Protein AF-A0A7L4K124-F1 (afdb_monomer)

Sequence (163 aa):
LVLKKVKHRLVENMSSGTADALGLSRAILCNDGLVKRLEELERTAELYKGLTEHTKSLLRAFFELSQTHRAFGDVFSVIGVREPQPAASEAFVKFADAHRNIEKFGIHLLKTIKPMLTDLNTYLNKAIPDTRLTIKKYLDVKFEYLSYCLKVKEMDDEEYSCI

InterPro domains:
  IPR010504 Arfaptin homology (AH) domain [PF06456] (2-162)
  IPR010504 Arfaptin homology (AH) domain [PS50870] (29-163)
  IPR010504 Arfaptin homology (AH) domain [SM01015] (2-163)
  IPR027267 AH/BAR domain superfamily [G3DSA:1.20.1270.60] (30-162)
  IPR027267 AH/BAR domain superfamily [SSF103657] (27-158)
  IPR030798 Arfaptin family [PTHR12141] (4-158)

Foldseek 3Di:
DVVVVVVVVVVVPDDLVVCVVVVHLCNVLVPDPVVVVLVVVVVVLVVLVVVLVVVVVVLVVLLVVLVVLQVLLVVLQVCLVVPPDPVSSVVSNVSSVVSPVSSVVSVVVSVVCVVVSVVSCCCSVPVSVVSVVVVVVVSVVVSVVSVVVVVVVVVVVVVVVVD

Solvent-accessible surface area (backbone atoms only — not comparable to full-atom values): 8648 Å² total; per-residue (Å²): 112,69,67,61,55,52,53,50,57,57,63,69,75,53,54,60,72,59,30,52,77,66,72,40,79,60,36,68,59,78,69,33,67,66,56,56,51,48,54,54,50,52,56,51,45,54,54,52,50,52,49,50,54,52,50,54,53,48,52,51,54,47,48,56,50,21,54,50,28,36,52,48,13,55,51,27,41,57,49,20,76,68,41,85,52,65,74,57,16,54,50,25,41,54,50,11,51,52,24,40,48,51,21,52,52,38,56,48,52,52,65,63,49,51,57,57,53,51,53,51,48,43,42,61,73,44,52,49,56,50,51,52,52,52,52,50,53,50,52,55,51,50,50,54,53,51,51,53,55,50,53,53,50,53,52,54,55,53,54,64,73,75,109

Mean predicted aligned error: 9.67 Å

Organism: NCBI:txid1961834

Structure (mmCIF, N/CA/C/O backbone):
data_AF-A0A7L4K124-F1
#
_entry.id   AF-A0A7L4K124-F1
#
loop_
_atom_site.group_PDB
_atom_site.id
_atom_site.type_symbol
_atom_site.label_atom_id
_atom_site.label_alt_id
_atom_site.label_comp_id
_atom_site.label_asym_id
_atom_site.label_entity_id
_atom_site.label_seq_id
_atom_site.pdbx_PDB_ins_code
_atom_site.Cartn_x
_atom_site.Cartn_y
_atom_site.Cartn_z
_atom_site.occupancy
_atom_site.B_iso_or_equiv
_atom_site.auth_seq_id
_atom_site.auth_comp_id
_atom_site.auth_asym_id
_atom_site.auth_atom_id
_atom_site.pdbx_PDB_model_num
ATOM 1 N N . LEU A 1 1 ? 11.250 -14.580 -40.736 1.00 52.44 1 LEU A N 1
ATOM 2 C CA . LEU A 1 1 ? 10.570 -13.991 -39.547 1.00 52.44 1 LEU A CA 1
ATOM 3 C C . LEU A 1 1 ? 10.682 -14.857 -38.284 1.00 52.44 1 LEU A C 1
ATOM 5 O O . LEU A 1 1 ? 11.102 -14.338 -37.257 1.00 52.44 1 LEU A O 1
ATOM 9 N N . VAL A 1 2 ? 10.372 -16.159 -38.339 1.00 49.12 2 VAL A N 1
ATOM 10 C CA . VAL A 1 2 ? 10.435 -17.073 -37.172 1.00 49.12 2 VAL A CA 1
ATOM 11 C C . VAL A 1 2 ? 11.849 -17.192 -36.582 1.00 49.12 2 VAL A C 1
ATOM 13 O O . VAL A 1 2 ? 12.024 -17.003 -35.383 1.00 49.12 2 VAL A O 1
ATOM 16 N N . LEU A 1 3 ? 12.871 -17.373 -37.425 1.00 48.19 3 LEU A N 1
ATOM 17 C CA . LEU A 1 3 ? 14.284 -17.417 -37.010 1.00 48.19 3 LEU A CA 1
ATOM 18 C C . LEU A 1 3 ? 14.746 -16.136 -36.295 1.00 48.19 3 LEU A C 1
ATOM 20 O O . LEU A 1 3 ? 15.483 -16.205 -35.317 1.00 48.19 3 LEU A O 1
ATOM 24 N N . LYS A 1 4 ? 14.244 -14.968 -36.720 1.00 51.97 4 LYS A N 1
ATOM 25 C CA . LYS A 1 4 ? 14.558 -13.672 -36.096 1.00 51.97 4 LYS A CA 1
ATOM 26 C C . LYS A 1 4 ? 13.982 -13.590 -34.673 1.00 51.97 4 LYS A C 1
ATOM 28 O O . LYS A 1 4 ? 14.671 -13.139 -33.767 1.00 51.97 4 LYS A O 1
ATOM 33 N N . LYS A 1 5 ? 12.766 -14.114 -34.453 1.00 53.84 5 LYS A N 1
ATOM 34 C CA . LYS A 1 5 ? 12.133 -14.222 -33.121 1.00 53.84 5 LYS A CA 1
ATOM 35 C C . LYS A 1 5 ? 12.809 -15.258 -32.214 1.00 53.84 5 LYS A C 1
ATOM 37 O O . LYS A 1 5 ? 12.885 -15.055 -31.007 1.00 53.84 5 LYS A O 1
ATOM 42 N N . VAL A 1 6 ? 13.287 -16.369 -32.776 1.00 57.03 6 VAL A N 1
ATOM 43 C CA . VAL A 1 6 ? 14.020 -17.406 -32.026 1.00 57.03 6 VAL A CA 1
ATOM 44 C C . VAL A 1 6 ? 15.389 -16.889 -31.587 1.00 57.03 6 VAL A C 1
ATOM 46 O O . VAL A 1 6 ? 15.716 -16.992 -30.408 1.00 57.03 6 VAL A O 1
ATOM 49 N N . LYS A 1 7 ? 16.128 -16.233 -32.493 1.00 57.25 7 LYS A N 1
ATOM 50 C CA . LYS A 1 7 ? 17.370 -15.523 -32.163 1.00 57.25 7 LYS A CA 1
ATOM 51 C C . LYS A 1 7 ? 17.136 -14.485 -31.061 1.00 57.25 7 LYS A C 1
ATOM 53 O O . LYS A 1 7 ? 17.894 -14.453 -30.104 1.00 57.25 7 LYS A O 1
ATOM 58 N N . HIS A 1 8 ? 16.071 -13.684 -31.155 1.00 53.00 8 HIS A N 1
ATOM 59 C CA . HIS A 1 8 ? 15.756 -12.669 -30.144 1.00 53.00 8 HIS A CA 1
ATOM 60 C C . HIS A 1 8 ? 15.599 -13.266 -28.738 1.00 53.00 8 HIS A C 1
ATOM 62 O O . HIS A 1 8 ? 16.251 -12.804 -27.809 1.00 53.00 8 HIS A O 1
ATOM 68 N N . ARG A 1 9 ? 14.814 -14.344 -28.599 1.00 55.88 9 ARG A N 1
ATOM 69 C CA . ARG A 1 9 ? 14.585 -15.027 -27.310 1.00 55.88 9 ARG A CA 1
ATOM 70 C C . ARG A 1 9 ? 15.832 -15.690 -26.725 1.00 55.88 9 ARG A C 1
ATOM 72 O O . ARG A 1 9 ? 15.992 -15.718 -25.514 1.00 55.88 9 ARG A O 1
ATOM 79 N N . LEU A 1 10 ? 16.717 -16.226 -27.565 1.00 54.19 10 LEU A N 1
ATOM 80 C CA . LEU A 1 10 ? 17.968 -16.835 -27.097 1.00 54.19 10 LEU A CA 1
ATOM 81 C C . LEU A 1 10 ? 18.942 -15.793 -26.542 1.00 54.19 10 LEU A C 1
ATOM 83 O O . LEU A 1 10 ? 19.586 -16.038 -25.528 1.00 54.19 10 LEU A O 1
ATOM 87 N N . VAL A 1 11 ? 19.014 -14.618 -27.171 1.00 55.69 11 VAL A N 1
ATOM 88 C CA . VAL A 1 11 ? 19.865 -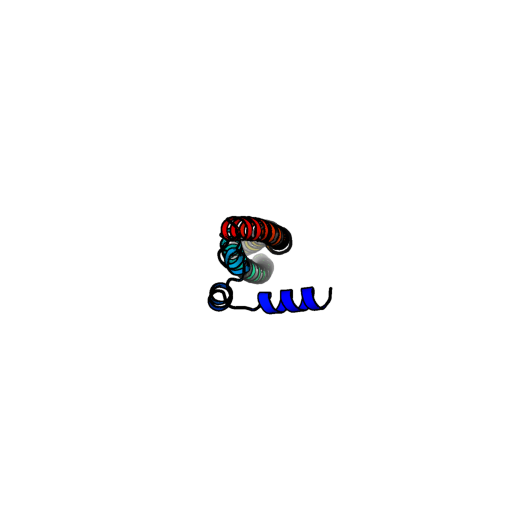13.521 -26.688 1.00 55.69 11 VAL A CA 1
ATOM 89 C C . VAL A 1 11 ? 19.224 -12.801 -25.486 1.00 55.69 11 VAL A C 1
ATOM 91 O O . VAL A 1 11 ? 19.931 -12.158 -24.718 1.00 55.69 11 VAL A O 1
ATOM 94 N N . GLU A 1 12 ? 17.909 -12.946 -25.257 1.00 54.22 12 GLU A N 1
ATOM 95 C CA . GLU A 1 12 ? 17.230 -12.447 -24.044 1.00 54.22 12 GLU A CA 1
ATOM 96 C C . GLU A 1 12 ? 17.705 -13.089 -22.746 1.00 54.22 12 GLU A C 1
ATOM 98 O O . GLU A 1 12 ? 17.756 -12.403 -21.729 1.00 54.22 12 GLU A O 1
ATOM 103 N N . ASN A 1 13 ? 18.115 -14.353 -22.801 1.00 54.84 13 ASN A N 1
ATOM 104 C CA . ASN A 1 13 ? 18.498 -15.126 -21.621 1.00 54.84 13 ASN A CA 1
ATOM 105 C C . ASN A 1 13 ? 20.023 -15.282 -21.469 1.00 54.84 13 ASN A C 1
ATOM 107 O O . ASN A 1 13 ? 20.480 -16.073 -20.645 1.00 54.84 13 ASN A O 1
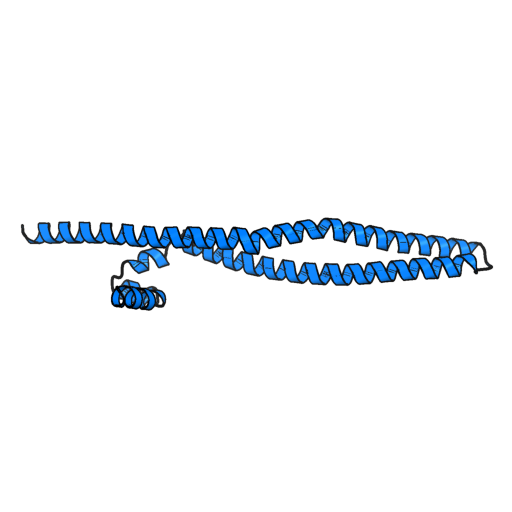ATOM 111 N N . MET A 1 14 ? 20.821 -14.585 -22.284 1.00 60.47 14 MET A N 1
ATOM 112 C CA . MET A 1 14 ? 22.280 -14.723 -22.302 1.00 60.47 14 MET A CA 1
ATOM 113 C C . MET A 1 14 ? 22.929 -13.823 -21.243 1.00 60.47 14 MET A C 1
ATOM 115 O 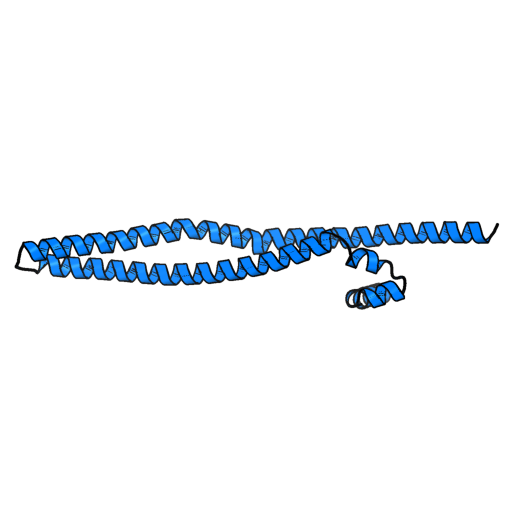O . MET A 1 14 ? 22.564 -12.655 -21.109 1.00 60.47 14 MET A O 1
ATOM 119 N N . SER A 1 15 ? 23.897 -14.357 -20.491 1.00 54.44 15 SER A N 1
ATOM 120 C CA . SER A 1 15 ? 24.638 -13.580 -19.493 1.00 54.44 15 SER A CA 1
ATOM 121 C C . SER A 1 15 ? 25.492 -12.499 -20.167 1.00 54.44 15 SER A C 1
ATOM 123 O O . SER A 1 15 ? 25.976 -12.680 -21.288 1.00 54.44 15 SER A O 1
ATOM 125 N N . SER A 1 16 ? 25.695 -11.371 -19.479 1.00 55.47 16 SER A N 1
ATOM 126 C CA . SER A 1 16 ? 26.466 -10.229 -19.994 1.00 55.47 16 SER A CA 1
ATOM 127 C C . SER A 1 16 ? 27.870 -10.631 -20.455 1.00 55.47 16 SER A C 1
ATOM 129 O O . SER A 1 16 ? 28.278 -10.251 -21.547 1.00 55.47 16 SER A O 1
ATOM 131 N N . GLY A 1 17 ? 28.558 -11.486 -19.691 1.00 52.22 17 GLY A N 1
ATOM 132 C CA . GLY A 1 17 ? 29.895 -11.976 -20.039 1.00 52.22 17 GLY A CA 1
ATOM 133 C C . GLY A 1 17 ? 29.938 -12.837 -21.308 1.00 52.22 17 GLY A C 1
ATOM 134 O O . GLY A 1 17 ? 30.905 -12.770 -22.060 1.00 52.22 17 GLY A O 1
ATOM 135 N N . THR A 1 18 ? 28.887 -13.613 -21.595 1.00 56.94 18 THR A N 1
ATOM 136 C CA . THR A 1 18 ? 28.799 -14.392 -22.843 1.00 56.94 18 THR A CA 1
ATOM 137 C C . THR A 1 18 ? 28.415 -13.509 -24.033 1.00 56.94 18 THR A C 1
ATOM 139 O O . THR A 1 18 ? 28.906 -13.733 -25.136 1.00 56.94 18 THR A O 1
ATOM 142 N N . ALA A 1 19 ? 27.586 -12.482 -23.828 1.00 59.19 19 ALA A N 1
ATOM 143 C CA . ALA A 1 19 ? 27.236 -11.523 -24.877 1.00 59.19 19 ALA A CA 1
ATOM 144 C C . ALA A 1 19 ? 28.430 -10.641 -25.291 1.00 59.19 19 ALA A C 1
ATOM 146 O O . ALA A 1 19 ? 28.608 -10.401 -26.486 1.00 59.19 19 ALA A O 1
ATOM 147 N N . ASP A 1 20 ? 29.265 -10.231 -24.330 1.00 52.53 20 ASP A N 1
ATOM 148 C CA . ASP A 1 20 ? 30.521 -9.506 -24.573 1.00 52.53 20 ASP A CA 1
ATOM 149 C C . ASP A 1 20 ? 31.551 -10.375 -25.310 1.00 52.53 20 ASP A C 1
ATOM 151 O O . ASP A 1 20 ? 32.124 -9.940 -26.307 1.00 52.53 20 ASP A O 1
ATOM 155 N N . ALA A 1 21 ? 31.739 -11.632 -24.888 1.00 53.31 21 ALA A N 1
ATOM 156 C CA . ALA A 1 21 ? 32.670 -12.561 -25.538 1.00 53.31 21 ALA A CA 1
ATOM 157 C C . ALA A 1 21 ? 32.291 -12.889 -26.996 1.00 53.31 21 ALA A C 1
ATOM 159 O O . ALA A 1 21 ? 33.151 -13.254 -27.794 1.00 53.31 21 ALA A O 1
ATOM 160 N N . LEU A 1 22 ? 31.008 -12.757 -27.346 1.00 57.00 22 LEU A N 1
ATOM 161 C CA . LEU A 1 22 ? 30.483 -12.991 -28.693 1.00 57.00 22 LEU A CA 1
ATOM 162 C C . LEU A 1 22 ? 30.339 -11.704 -29.525 1.00 57.00 22 LEU A C 1
ATOM 164 O O . LEU A 1 22 ? 29.792 -11.762 -30.626 1.00 57.00 22 LEU A O 1
ATOM 168 N N . GLY A 1 23 ? 30.784 -10.548 -29.013 1.00 53.84 23 GLY A N 1
ATOM 169 C CA . GLY A 1 23 ? 30.691 -9.264 -29.719 1.00 53.84 23 GLY A CA 1
ATOM 170 C C . GLY A 1 23 ? 29.251 -8.837 -30.023 1.00 53.84 23 GLY A C 1
ATOM 171 O O . GLY A 1 23 ? 28.999 -8.099 -30.975 1.00 53.84 23 GLY A O 1
ATOM 172 N N . LEU A 1 24 ? 28.274 -9.327 -29.254 1.00 58.44 24 LEU A N 1
ATOM 173 C CA . LEU A 1 24 ? 26.869 -9.044 -29.508 1.00 58.44 24 LEU A CA 1
ATOM 174 C C . LEU A 1 24 ? 26.534 -7.642 -28.991 1.00 58.44 24 LEU A C 1
ATOM 176 O O . LEU A 1 24 ? 26.625 -7.371 -27.795 1.00 58.44 24 LEU A O 1
ATOM 180 N N . SER A 1 25 ? 26.009 -6.783 -29.871 1.00 54.12 25 SER A N 1
ATOM 181 C CA . SER A 1 25 ? 25.572 -5.397 -29.592 1.00 54.12 25 SER A CA 1
ATOM 182 C C . SER A 1 25 ? 24.607 -5.261 -28.404 1.00 54.12 25 SER A C 1
ATOM 184 O O . SER A 1 25 ? 24.344 -4.160 -27.926 1.00 54.12 25 SER A O 1
ATOM 186 N N . ARG A 1 26 ? 24.053 -6.378 -27.917 1.00 54.50 26 ARG A N 1
ATOM 187 C CA . ARG A 1 26 ? 23.157 -6.433 -26.762 1.00 54.50 26 ARG A CA 1
ATOM 188 C C . ARG A 1 26 ? 23.842 -6.229 -25.416 1.00 54.50 26 ARG A C 1
ATOM 190 O O . ARG A 1 26 ? 23.165 -5.773 -24.499 1.00 54.50 26 ARG A O 1
ATOM 197 N N . ALA A 1 27 ? 25.144 -6.478 -25.287 1.00 53.59 27 ALA A N 1
ATOM 198 C CA . ALA A 1 27 ? 25.851 -6.194 -24.038 1.00 53.59 27 ALA A CA 1
ATOM 199 C C . ALA A 1 27 ? 25.840 -4.688 -23.681 1.00 53.59 27 ALA A C 1
ATOM 201 O O . ALA A 1 27 ? 25.740 -4.320 -22.511 1.00 53.59 27 ALA A O 1
ATOM 202 N N . ILE A 1 28 ? 25.771 -3.814 -24.697 1.00 54.94 28 ILE A N 1
ATOM 203 C CA . ILE A 1 28 ? 25.601 -2.355 -24.552 1.00 54.94 28 ILE A CA 1
ATOM 204 C C . ILE A 1 28 ? 24.242 -1.990 -23.919 1.00 54.94 28 ILE A C 1
ATOM 206 O O . ILE A 1 28 ? 24.111 -0.947 -23.274 1.00 54.94 28 ILE A O 1
ATOM 210 N N . LEU A 1 29 ? 23.216 -2.835 -24.076 1.00 58.53 29 LEU A N 1
ATOM 211 C CA . LEU A 1 29 ? 21.903 -2.629 -23.451 1.00 58.53 29 LEU A CA 1
ATOM 212 C C . LEU A 1 29 ? 21.865 -3.130 -22.006 1.00 58.53 29 LEU A C 1
ATOM 214 O O . LEU A 1 29 ? 21.197 -2.524 -21.175 1.00 58.53 29 LEU A O 1
ATOM 218 N N . CYS A 1 30 ? 22.593 -4.204 -21.694 1.00 55.72 30 CYS A N 1
ATOM 219 C CA . CYS A 1 30 ? 22.644 -4.781 -20.349 1.00 55.72 30 CYS A CA 1
ATOM 220 C C . CYS A 1 30 ? 23.320 -3.857 -19.321 1.00 55.72 30 CYS A C 1
ATOM 222 O O . CYS A 1 30 ? 23.085 -4.005 -18.126 1.00 55.72 30 CYS A O 1
ATOM 224 N N . ASN A 1 31 ? 24.139 -2.897 -19.765 1.00 62.03 31 ASN A N 1
ATOM 225 C CA . ASN A 1 31 ? 24.809 -1.930 -18.891 1.00 62.03 31 ASN A CA 1
ATOM 226 C C . ASN A 1 31 ? 24.175 -0.522 -18.940 1.00 62.03 31 ASN A C 1
ATOM 228 O O . ASN A 1 31 ? 24.768 0.436 -18.441 1.00 62.03 31 ASN A O 1
ATOM 232 N N . ASP A 1 32 ? 22.988 -0.382 -19.546 1.00 82.38 32 ASP A N 1
ATOM 233 C CA . ASP A 1 32 ? 22.283 0.897 -19.661 1.00 82.38 32 ASP A CA 1
ATOM 234 C C . ASP A 1 32 ? 21.852 1.426 -18.278 1.00 82.38 32 ASP A C 1
ATOM 236 O O . ASP A 1 32 ? 21.282 0.709 -17.452 1.00 82.38 32 ASP A O 1
ATOM 240 N N . GLY A 1 33 ? 22.128 2.706 -18.015 1.00 85.94 33 GLY A N 1
ATOM 241 C CA . GLY A 1 33 ? 21.797 3.346 -16.742 1.00 85.94 33 GLY A CA 1
ATOM 242 C C . GLY A 1 33 ? 20.298 3.351 -16.427 1.00 85.94 33 GLY A C 1
ATOM 243 O O . GLY A 1 33 ? 19.932 3.215 -15.262 1.00 85.94 33 GLY A O 1
ATOM 244 N N . LEU A 1 34 ? 19.421 3.443 -17.432 1.00 88.69 34 LEU A N 1
ATOM 245 C CA . LEU A 1 34 ? 17.969 3.374 -17.249 1.00 88.69 34 LEU A CA 1
ATOM 246 C C . LEU A 1 34 ? 17.499 1.972 -16.864 1.00 88.69 34 LEU A C 1
ATOM 248 O O . LEU A 1 34 ? 16.547 1.863 -16.097 1.00 88.69 34 LEU A O 1
ATOM 252 N N . VAL A 1 35 ? 18.177 0.913 -17.323 1.00 88.06 35 VAL A N 1
ATOM 253 C CA . VAL A 1 35 ? 17.892 -0.461 -16.869 1.00 88.06 35 VAL A CA 1
ATOM 254 C C . VAL A 1 35 ? 18.197 -0.584 -15.381 1.00 88.06 35 VAL A C 1
ATOM 256 O O . VAL A 1 35 ? 17.343 -1.026 -14.620 1.00 88.06 35 VAL A O 1
ATOM 259 N N . LYS A 1 36 ? 19.357 -0.083 -14.937 1.00 90.06 36 LYS A N 1
ATOM 260 C CA . LYS A 1 36 ? 19.722 -0.081 -13.510 1.00 90.06 36 LYS A CA 1
ATOM 261 C C . LYS A 1 36 ? 18.728 0.717 -12.661 1.00 90.06 36 LYS A C 1
ATOM 263 O O . LYS A 1 36 ? 18.308 0.254 -11.606 1.00 90.06 36 LYS A O 1
ATOM 268 N N . ARG A 1 37 ? 18.293 1.890 -13.137 1.00 93.25 37 ARG A N 1
ATOM 269 C CA . ARG A 1 37 ? 17.259 2.692 -12.454 1.00 93.25 37 ARG A CA 1
ATOM 270 C C . ARG A 1 37 ? 15.896 2.002 -12.423 1.00 93.25 37 ARG A C 1
ATOM 272 O O . ARG A 1 37 ? 15.181 2.137 -11.435 1.00 93.25 37 ARG A O 1
ATOM 279 N N . LEU A 1 38 ? 15.534 1.265 -13.471 1.00 93.81 38 LEU A N 1
ATOM 280 C CA . LEU A 1 38 ? 14.308 0.470 -13.489 1.00 93.81 38 LEU A CA 1
ATOM 281 C C . LEU A 1 38 ? 14.375 -0.679 -12.475 1.00 93.81 38 LEU A C 1
ATOM 283 O O . LEU A 1 38 ? 13.413 -0.881 -11.744 1.00 93.81 38 LEU A O 1
ATOM 287 N N . GLU A 1 39 ? 15.506 -1.375 -12.363 1.00 92.00 39 GLU A N 1
ATOM 288 C CA . GLU A 1 39 ? 15.699 -2.412 -11.339 1.00 92.00 39 GLU A CA 1
ATOM 289 C C . GLU A 1 39 ? 15.598 -1.839 -9.913 1.00 92.00 39 GLU A C 1
ATOM 291 O O . GLU A 1 39 ? 14.969 -2.439 -9.039 1.00 92.00 39 GLU A O 1
ATOM 296 N N . GLU A 1 40 ? 16.177 -0.658 -9.663 1.00 95.69 40 GLU A N 1
ATOM 297 C CA . GLU A 1 40 ? 16.028 0.068 -8.391 1.00 95.69 40 GLU A CA 1
ATOM 298 C C . GLU A 1 40 ? 14.561 0.436 -8.103 1.00 95.6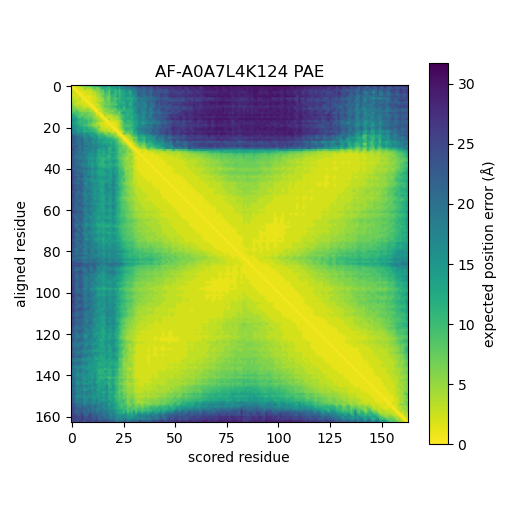9 40 GLU A C 1
ATOM 300 O O . GLU A 1 40 ? 14.080 0.263 -6.976 1.00 95.69 40 GLU A O 1
ATOM 305 N N . LEU A 1 41 ? 13.833 0.909 -9.121 1.00 96.44 41 LEU A N 1
ATOM 306 C CA . LEU A 1 41 ? 12.406 1.214 -9.029 1.00 96.44 41 LEU A CA 1
ATOM 307 C C . LEU A 1 41 ? 11.587 -0.039 -8.697 1.00 96.44 41 LEU A C 1
ATOM 309 O O . LEU A 1 41 ? 10.737 0.013 -7.812 1.00 96.44 41 LEU A O 1
ATOM 313 N N . GLU A 1 42 ? 11.846 -1.166 -9.360 1.00 95.06 42 GLU A N 1
ATOM 314 C CA . GLU A 1 42 ? 11.128 -2.426 -9.130 1.00 95.06 42 GLU A CA 1
ATOM 315 C C . GLU A 1 42 ? 11.399 -2.998 -7.732 1.00 95.06 42 GLU A C 1
ATOM 317 O O . GLU A 1 42 ? 10.467 -3.439 -7.059 1.00 95.06 42 GLU A O 1
ATOM 322 N N . ARG A 1 43 ? 12.636 -2.905 -7.225 1.00 96.44 43 ARG A N 1
ATOM 323 C CA . ARG A 1 43 ? 12.938 -3.261 -5.825 1.00 96.44 43 ARG A CA 1
ATOM 324 C C . ARG A 1 43 ? 12.173 -2.384 -4.837 1.00 96.44 43 ARG A C 1
ATOM 326 O O . ARG A 1 43 ? 11.623 -2.885 -3.859 1.00 96.44 43 ARG A O 1
ATOM 333 N N . THR A 1 44 ? 12.112 -1.081 -5.102 1.00 97.25 44 THR A N 1
ATOM 334 C CA . THR A 1 44 ? 11.354 -0.133 -4.272 1.00 97.25 44 THR A CA 1
ATOM 335 C C . THR A 1 44 ? 9.848 -0.420 -4.333 1.00 97.25 44 THR A C 1
ATOM 337 O O . THR A 1 44 ? 9.157 -0.332 -3.318 1.00 97.25 44 THR A O 1
ATOM 340 N N . ALA A 1 45 ? 9.338 -0.837 -5.494 1.00 97.44 45 ALA A N 1
ATOM 341 C CA . ALA A 1 45 ? 7.947 -1.235 -5.682 1.00 97.44 45 ALA A CA 1
ATOM 342 C C . ALA A 1 45 ? 7.552 -2.421 -4.791 1.00 97.44 45 ALA A C 1
ATOM 344 O O . ALA A 1 45 ? 6.483 -2.394 -4.181 1.00 97.44 45 ALA A O 1
ATOM 345 N N . GLU A 1 46 ? 8.411 -3.438 -4.675 1.00 97.12 46 GLU A N 1
ATOM 346 C CA . GLU A 1 46 ? 8.155 -4.594 -3.803 1.00 97.12 46 GLU A CA 1
ATOM 347 C C . GLU A 1 46 ? 8.103 -4.199 -2.320 1.00 97.12 46 GLU A C 1
ATOM 349 O O . GLU A 1 46 ? 7.211 -4.641 -1.592 1.00 97.12 46 GLU A O 1
ATOM 354 N N . LEU A 1 47 ? 8.972 -3.281 -1.877 1.00 97.31 47 LEU A N 1
ATOM 355 C CA . LEU A 1 47 ? 8.898 -2.728 -0.518 1.00 97.31 47 LEU A CA 1
ATOM 356 C C . LEU A 1 47 ? 7.554 -2.029 -0.267 1.00 97.31 47 LEU A C 1
ATOM 358 O O . LEU A 1 47 ? 6.900 -2.258 0.751 1.00 97.31 47 LEU A O 1
ATOM 362 N N . TYR A 1 48 ? 7.107 -1.198 -1.208 1.00 97.69 48 TYR A N 1
ATOM 363 C CA . TYR A 1 48 ? 5.825 -0.495 -1.115 1.00 97.69 48 TYR A CA 1
ATOM 364 C C . TYR A 1 48 ? 4.609 -1.420 -1.203 1.00 97.69 48 TYR A C 1
ATOM 366 O O . TYR A 1 48 ? 3.575 -1.140 -0.585 1.00 97.69 48 TYR A O 1
ATOM 374 N N . LYS A 1 49 ? 4.715 -2.533 -1.927 1.00 97.31 49 LYS A N 1
ATOM 375 C CA . LYS A 1 49 ? 3.684 -3.570 -1.958 1.00 97.31 49 LYS A CA 1
ATOM 376 C C . LYS A 1 49 ? 3.532 -4.225 -0.586 1.00 97.31 49 LYS A C 1
ATOM 378 O O . LYS A 1 49 ? 2.419 -4.241 -0.059 1.00 97.31 49 LYS A O 1
ATOM 383 N N . GLY A 1 50 ? 4.640 -4.646 0.028 1.00 96.81 50 GLY A N 1
ATOM 384 C CA . GLY A 1 50 ? 4.638 -5.177 1.394 1.00 96.81 50 GLY A CA 1
ATOM 385 C C . GLY A 1 50 ? 4.085 -4.164 2.401 1.00 96.81 50 GLY A C 1
ATOM 386 O O . GLY A 1 50 ? 3.201 -4.488 3.193 1.00 96.81 50 GLY A O 1
ATOM 387 N N . LEU A 1 51 ? 4.510 -2.897 2.312 1.00 96.62 51 LEU A N 1
ATOM 388 C CA . LEU A 1 51 ? 3.973 -1.817 3.145 1.00 96.62 51 LEU A CA 1
ATOM 389 C C . LEU A 1 51 ? 2.448 -1.692 3.003 1.00 96.62 51 LEU A C 1
ATOM 391 O O . LEU A 1 51 ? 1.738 -1.646 4.005 1.00 96.62 51 LEU A O 1
ATOM 395 N N . THR A 1 52 ? 1.936 -1.701 1.770 1.00 96.88 52 THR A N 1
ATOM 396 C CA . THR A 1 52 ? 0.494 -1.629 1.489 1.00 96.88 52 THR A CA 1
ATOM 397 C C . THR A 1 52 ? -0.267 -2.786 2.138 1.00 96.88 52 THR A C 1
ATOM 399 O O . THR A 1 52 ? -1.331 -2.575 2.725 1.00 96.88 52 THR A O 1
ATOM 402 N N . GLU A 1 53 ? 0.251 -4.010 2.041 1.00 96.69 53 GLU A N 1
ATOM 403 C CA . GLU A 1 53 ? -0.362 -5.204 2.634 1.00 96.69 53 GLU A CA 1
ATOM 404 C C . GLU A 1 53 ? -0.374 -5.133 4.165 1.00 96.69 53 GLU A C 1
ATOM 406 O O . GLU A 1 53 ? -1.423 -5.334 4.788 1.00 96.69 53 GLU A O 1
ATOM 411 N N . HIS A 1 54 ? 0.750 -4.756 4.776 1.00 97.50 54 HIS A N 1
ATOM 412 C CA . HIS A 1 54 ? 0.848 -4.582 6.223 1.00 97.50 54 HIS A CA 1
ATOM 413 C C . HIS A 1 54 ? -0.080 -3.482 6.736 1.00 97.50 54 HIS A C 1
ATOM 415 O O . HIS A 1 54 ? -0.801 -3.700 7.710 1.00 97.50 54 HIS A O 1
ATOM 421 N N . THR A 1 55 ? -0.140 -2.326 6.068 1.00 97.19 55 THR A N 1
ATOM 422 C CA . THR A 1 55 ? -1.052 -1.249 6.467 1.00 97.19 55 THR A CA 1
ATOM 423 C C . THR A 1 55 ? -2.514 -1.670 6.320 1.00 97.19 55 THR A C 1
ATOM 425 O O . THR A 1 55 ? -3.315 -1.364 7.198 1.00 97.19 55 THR A O 1
ATOM 428 N N . LYS A 1 56 ? -2.891 -2.421 5.273 1.00 96.69 56 LYS A N 1
ATOM 429 C CA . LYS A 1 56 ? -4.256 -2.970 5.145 1.00 96.69 56 LYS A CA 1
ATOM 430 C C . LYS A 1 56 ? -4.611 -3.894 6.313 1.00 96.69 56 LYS A C 1
ATOM 432 O O . LYS A 1 56 ? -5.702 -3.765 6.869 1.00 96.69 56 LYS A O 1
ATOM 437 N N . SER A 1 57 ? -3.699 -4.790 6.692 1.00 97.31 57 SER A N 1
ATOM 438 C CA . SER A 1 57 ? -3.880 -5.680 7.846 1.00 97.31 57 SER A CA 1
ATOM 439 C C . SER A 1 57 ? -4.029 -4.886 9.149 1.00 97.31 57 SER A C 1
ATOM 441 O O . SER A 1 57 ? -4.983 -5.088 9.901 1.00 97.31 57 SER A O 1
ATOM 443 N N . LEU A 1 58 ? -3.157 -3.896 9.360 1.00 96.62 58 LEU A N 1
ATOM 444 C CA . LEU A 1 58 ? -3.201 -3.012 10.522 1.00 96.62 58 LEU A CA 1
ATOM 445 C C . LEU A 1 58 ? -4.520 -2.236 10.606 1.00 96.62 58 LEU A C 1
ATOM 447 O O . LEU A 1 58 ? -5.136 -2.199 11.666 1.00 96.62 58 LEU A O 1
ATOM 451 N N . LEU A 1 59 ? -4.993 -1.651 9.501 1.00 96.44 59 LEU A N 1
ATOM 452 C CA . LEU A 1 59 ? -6.265 -0.920 9.478 1.00 96.44 59 LEU A CA 1
ATOM 453 C C . LEU A 1 59 ? -7.462 -1.822 9.783 1.00 96.44 59 LEU A C 1
ATOM 455 O O . LEU A 1 59 ? -8.421 -1.361 10.401 1.00 96.44 59 LEU A O 1
ATOM 459 N N . ARG A 1 60 ? -7.421 -3.093 9.366 1.00 96.56 60 ARG A N 1
ATOM 460 C CA . ARG A 1 60 ? -8.457 -4.072 9.708 1.00 96.56 60 ARG A CA 1
ATOM 461 C C . ARG A 1 60 ? -8.457 -4.371 11.205 1.00 96.56 60 ARG A C 1
ATOM 463 O O . ARG A 1 60 ? -9.502 -4.243 11.834 1.00 96.56 60 ARG A O 1
ATOM 470 N N . ALA A 1 61 ? -7.295 -4.686 11.775 1.00 96.94 61 ALA A N 1
ATOM 471 C CA . ALA A 1 61 ? -7.163 -4.914 13.213 1.00 96.94 61 ALA A CA 1
ATOM 472 C C . ALA A 1 61 ? -7.595 -3.678 14.023 1.00 96.94 61 ALA A C 1
ATOM 474 O O . ALA A 1 61 ? -8.296 -3.786 15.025 1.00 96.94 61 ALA A O 1
ATOM 475 N N . PHE A 1 62 ? -7.241 -2.481 13.553 1.00 96.19 62 PHE A N 1
ATOM 476 C CA . PHE A 1 62 ? -7.607 -1.230 14.208 1.00 96.19 62 PHE A CA 1
ATOM 477 C C . PHE A 1 62 ? -9.109 -0.923 14.116 1.00 96.19 62 PHE A C 1
ATOM 479 O O . PHE A 1 62 ? -9.695 -0.388 15.059 1.00 96.19 62 PHE A O 1
ATOM 486 N N . PHE A 1 63 ? -9.762 -1.297 13.011 1.00 97.00 63 PHE A N 1
ATOM 487 C CA . PHE A 1 63 ? -11.219 -1.240 12.899 1.00 97.00 63 PHE A CA 1
ATOM 488 C C . PHE A 1 63 ? -11.892 -2.160 13.916 1.00 97.00 63 PHE A C 1
ATOM 490 O O . PHE A 1 63 ? -12.773 -1.720 14.647 1.00 97.00 63 PHE A O 1
ATOM 497 N N . GLU A 1 64 ? -11.451 -3.414 14.004 1.00 97.44 64 GLU A N 1
ATOM 498 C CA . GLU A 1 64 ? -11.978 -4.397 14.960 1.00 97.44 64 GLU A CA 1
ATOM 499 C C . GLU A 1 64 ? -11.775 -3.931 16.418 1.00 97.44 64 GLU A C 1
ATOM 501 O O . GLU A 1 64 ? -12.693 -4.009 17.241 1.00 97.44 64 GLU A O 1
ATOM 506 N N . LEU A 1 65 ? -10.619 -3.332 16.723 1.00 97.19 65 LEU A N 1
ATOM 507 C CA . LEU A 1 65 ? -10.354 -2.695 18.016 1.00 97.19 65 LEU A CA 1
ATOM 508 C C . LEU A 1 65 ? -11.307 -1.519 18.291 1.00 97.19 65 LEU A C 1
ATOM 510 O O . LEU A 1 65 ? -11.849 -1.399 19.389 1.00 97.19 65 LEU A O 1
ATOM 514 N N . SER A 1 66 ? -11.564 -0.675 17.289 1.00 97.69 66 SER A N 1
ATOM 515 C CA . SER A 1 66 ? -12.502 0.452 17.408 1.00 97.69 66 SER A CA 1
ATOM 516 C C . SER A 1 66 ? -13.925 -0.031 17.710 1.00 97.69 66 SER A C 1
ATOM 518 O O . SER A 1 66 ? -14.598 0.526 18.578 1.00 97.69 66 SER A O 1
ATOM 520 N N . GLN A 1 67 ? -14.362 -1.120 17.069 1.00 97.81 67 GLN A N 1
ATOM 521 C CA . GLN A 1 67 ? -15.658 -1.749 17.349 1.00 97.81 67 GLN A CA 1
ATOM 522 C C . GLN A 1 67 ? -15.730 -2.304 18.780 1.00 97.81 67 GLN A C 1
ATOM 524 O O . GLN A 1 67 ? -16.762 -2.176 19.439 1.00 97.81 67 GLN A O 1
ATOM 529 N N . THR A 1 68 ? -14.630 -2.863 19.292 1.00 98.25 68 THR A N 1
ATOM 530 C CA . THR A 1 68 ? -14.538 -3.314 20.691 1.00 98.25 68 THR A CA 1
ATOM 531 C C . THR A 1 68 ? -14.678 -2.145 21.666 1.00 98.25 68 THR A C 1
ATOM 533 O O . THR A 1 68 ? -15.436 -2.230 22.631 1.00 98.25 68 THR A O 1
ATOM 536 N N . HIS A 1 69 ? -14.015 -1.017 21.400 1.00 98.44 69 HIS A N 1
ATOM 537 C CA . HIS A 1 69 ? -14.173 0.181 22.224 1.00 98.44 69 HIS A CA 1
ATOM 538 C C . HIS A 1 69 ? -15.605 0.714 22.210 1.00 98.44 69 HIS A C 1
ATOM 540 O O . HIS A 1 69 ? -16.122 1.073 23.263 1.00 98.44 69 HIS A O 1
ATOM 546 N N . ARG A 1 70 ? -16.295 0.695 21.067 1.00 98.25 70 ARG A N 1
ATOM 547 C CA . ARG A 1 70 ? -17.724 1.027 21.035 1.00 98.25 70 ARG A CA 1
ATOM 548 C C . ARG A 1 70 ? -18.546 0.125 21.957 1.00 98.25 70 ARG A C 1
ATOM 550 O O . ARG A 1 70 ? -19.344 0.643 22.734 1.00 98.25 70 ARG A O 1
ATOM 557 N N . ALA A 1 71 ? -18.314 -1.187 21.916 1.00 98.38 71 ALA A N 1
ATOM 558 C CA . ALA A 1 71 ? -19.003 -2.135 22.790 1.00 98.38 71 ALA A CA 1
ATOM 559 C C . ALA A 1 71 ? -18.732 -1.856 24.279 1.00 98.38 71 ALA A C 1
ATOM 561 O O . ALA A 1 71 ? -19.664 -1.866 25.080 1.00 98.38 71 ALA A O 1
ATOM 562 N N . PHE A 1 72 ? -17.489 -1.528 24.654 1.00 98.44 72 PHE A N 1
ATOM 563 C CA . PHE A 1 72 ? -17.181 -1.070 26.015 1.00 98.44 72 PHE A CA 1
ATOM 564 C C . PHE A 1 72 ? -17.936 0.203 26.381 1.00 98.44 72 PHE A C 1
ATOM 566 O O . PHE A 1 72 ? -18.494 0.283 27.472 1.00 98.44 72 PHE A O 1
ATOM 573 N N . GLY A 1 73 ? -18.010 1.168 25.465 1.00 98.50 73 GLY A N 1
ATOM 574 C CA . GLY A 1 73 ? -18.793 2.384 25.652 1.00 98.50 73 GLY A CA 1
ATOM 575 C C . GLY A 1 73 ? -20.261 2.099 25.977 1.00 98.50 73 GLY A C 1
ATOM 576 O O . GLY A 1 73 ? -20.823 2.675 26.907 1.00 98.50 73 GLY A O 1
ATOM 577 N N . ASP A 1 74 ? -20.871 1.165 25.250 1.00 98.19 74 ASP A N 1
ATOM 578 C CA . ASP A 1 74 ? -22.266 0.774 25.459 1.00 98.19 74 ASP A CA 1
ATOM 579 C C . ASP A 1 74 ? -22.468 0.035 26.792 1.00 98.19 74 ASP A C 1
ATOM 581 O O . ASP A 1 74 ? -23.403 0.349 27.530 1.00 98.19 74 ASP A O 1
ATOM 585 N N . VAL A 1 75 ? -21.558 -0.874 27.158 1.00 98.44 75 VAL A N 1
ATOM 586 C CA . VAL A 1 75 ? -21.607 -1.587 28.446 1.00 98.44 75 VAL A CA 1
ATOM 587 C C . VAL A 1 75 ? -21.429 -0.627 29.625 1.00 98.44 75 VAL A C 1
ATOM 589 O O . VAL A 1 75 ? -22.237 -0.655 30.553 1.00 98.44 75 VAL A O 1
ATOM 592 N N . PHE A 1 76 ? -20.430 0.259 29.591 1.00 98.44 76 PHE A N 1
ATOM 593 C CA . PHE A 1 76 ? -20.215 1.235 30.663 1.00 98.44 76 PHE A CA 1
ATOM 594 C C . PHE A 1 76 ? -21.388 2.202 30.810 1.00 98.44 76 PHE A C 1
ATOM 596 O O . PHE A 1 76 ? -21.755 2.542 31.932 1.00 98.44 76 PHE A O 1
ATOM 603 N N . SER A 1 77 ? -22.038 2.583 29.707 1.00 97.94 77 SER A N 1
ATOM 604 C CA . SER A 1 77 ? -23.247 3.407 29.757 1.00 97.94 77 SER A CA 1
ATOM 605 C C . SER A 1 77 ? -24.393 2.687 30.480 1.00 97.94 77 SER A C 1
ATOM 607 O O . SER A 1 77 ? -25.074 3.304 31.298 1.00 97.94 77 SER A O 1
ATOM 609 N N . VAL A 1 78 ? -24.583 1.384 30.236 1.00 98.00 78 VAL A N 1
ATOM 610 C CA . VAL A 1 78 ? -25.599 0.572 30.932 1.00 98.00 78 VAL A CA 1
ATOM 611 C C . VAL A 1 78 ? -25.281 0.424 32.419 1.00 98.00 78 VAL A C 1
ATOM 613 O O . VAL A 1 78 ? -26.191 0.535 33.241 1.00 98.00 78 VAL A O 1
ATOM 616 N N . ILE A 1 79 ? -24.013 0.187 32.772 1.00 97.50 79 ILE A N 1
ATOM 617 C CA . ILE A 1 79 ? -23.581 0.088 34.173 1.00 97.50 79 ILE A CA 1
ATOM 618 C C . ILE A 1 79 ? -23.814 1.424 34.883 1.00 97.50 79 ILE A C 1
ATOM 620 O O . ILE A 1 79 ? -24.454 1.445 35.929 1.00 97.50 79 ILE A O 1
ATOM 624 N N . GLY A 1 80 ? -23.387 2.540 34.285 1.00 97.69 80 GLY A N 1
ATOM 625 C CA . GLY A 1 80 ? -23.529 3.871 34.875 1.00 97.69 80 GLY A CA 1
ATOM 626 C C . GLY A 1 80 ? -24.976 4.235 35.215 1.00 97.69 80 GLY A C 1
ATOM 627 O O . GLY A 1 80 ? -25.227 4.754 36.296 1.00 97.69 80 GLY A O 1
ATOM 628 N N . VAL A 1 81 ? -25.944 3.897 34.355 1.00 97.06 81 VAL A N 1
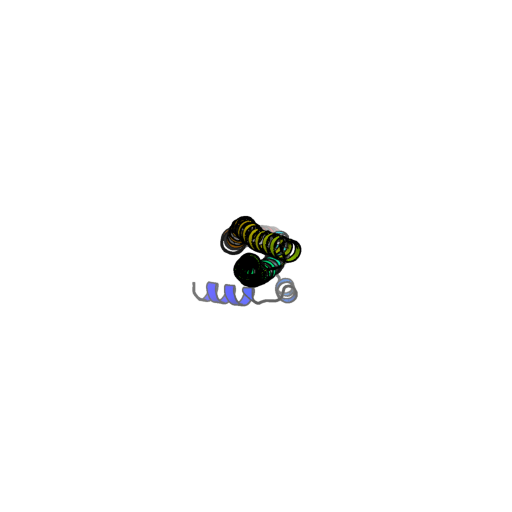ATOM 629 C CA . VAL A 1 81 ? -27.378 4.156 34.614 1.00 97.06 81 VAL A CA 1
ATOM 630 C C . VAL A 1 81 ? -27.942 3.291 35.750 1.00 97.06 81 VAL A C 1
ATOM 632 O O . VAL A 1 81 ? -28.901 3.687 36.406 1.00 97.06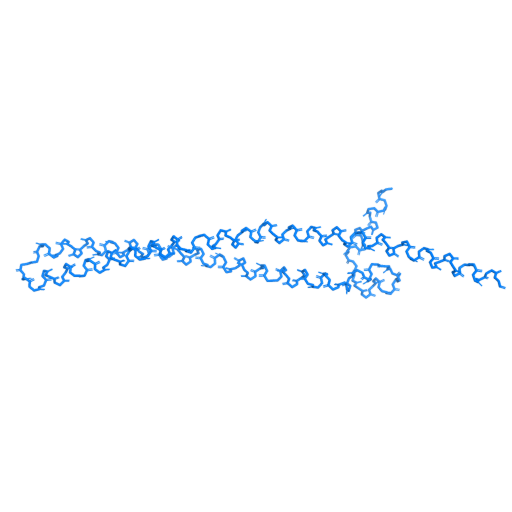 81 VAL A O 1
ATOM 635 N N . ARG A 1 82 ? -27.380 2.099 35.973 1.00 97.00 82 ARG A N 1
ATOM 636 C CA . ARG A 1 82 ? -27.860 1.141 36.984 1.00 97.00 82 ARG A CA 1
ATOM 637 C C . ARG A 1 82 ? -27.127 1.244 38.321 1.00 97.00 82 ARG A C 1
ATOM 639 O O . ARG A 1 82 ? -27.562 0.616 39.280 1.00 97.00 82 ARG A O 1
ATOM 646 N N . GLU A 1 83 ? -26.028 1.988 38.375 1.00 97.50 83 GLU A N 1
ATOM 647 C CA . GLU A 1 83 ? -25.164 2.099 39.547 1.00 97.50 83 GLU A CA 1
ATOM 648 C C . GLU A 1 83 ? -25.795 3.004 40.625 1.00 97.50 83 GLU A C 1
ATOM 650 O O . GLU A 1 83 ? -25.987 4.198 40.378 1.00 97.50 83 GLU A O 1
ATOM 655 N N . PRO A 1 84 ? -26.124 2.476 41.822 1.00 96.81 84 PRO A N 1
ATOM 656 C CA . PRO A 1 84 ? -26.745 3.256 42.891 1.00 96.81 84 PRO A CA 1
ATOM 657 C C . PRO A 1 84 ? -25.813 4.291 43.531 1.00 96.81 84 PRO A C 1
ATOM 659 O O . PRO A 1 84 ? -26.306 5.280 44.075 1.00 96.81 84 PRO A O 1
ATOM 662 N N . GLN A 1 85 ? -24.488 4.094 43.505 1.00 97.94 85 GLN A N 1
ATOM 663 C CA . GLN A 1 85 ? -23.545 5.060 44.064 1.00 97.94 85 GLN A CA 1
ATOM 664 C C . GLN A 1 85 ? -23.278 6.205 43.064 1.00 97.94 85 GLN A C 1
ATOM 666 O O . GLN A 1 85 ? -22.643 5.974 42.032 1.00 97.94 85 GLN A O 1
ATOM 671 N N . PRO A 1 86 ? -23.640 7.471 43.370 1.00 96.06 86 PRO A N 1
ATOM 672 C CA . PRO A 1 86 ? -23.566 8.564 42.393 1.00 96.06 86 PRO A CA 1
ATOM 673 C C . PRO A 1 86 ? -22.163 8.809 41.821 1.00 96.06 86 PRO A C 1
ATOM 675 O O . PRO A 1 86 ? -22.003 8.999 40.619 1.00 96.06 86 PRO A O 1
ATOM 678 N N . ALA A 1 87 ? -21.130 8.742 42.666 1.00 97.00 87 ALA A N 1
ATOM 679 C CA . ALA A 1 87 ? -19.746 8.930 42.231 1.00 97.00 87 ALA A CA 1
ATOM 680 C C . ALA A 1 87 ? -19.267 7.822 41.272 1.00 97.00 87 ALA A C 1
ATOM 682 O O . ALA A 1 87 ? -18.523 8.093 40.330 1.00 97.00 87 ALA A O 1
ATOM 683 N N . ALA A 1 88 ? -19.704 6.577 41.491 1.00 96.38 88 ALA A N 1
ATOM 684 C CA . ALA A 1 88 ? -19.373 5.457 40.614 1.00 96.38 88 ALA A CA 1
ATOM 685 C C . ALA A 1 88 ? -20.155 5.542 39.294 1.00 96.38 88 ALA A C 1
ATOM 687 O O . ALA A 1 88 ? -19.573 5.356 38.226 1.00 96.38 88 ALA A O 1
ATOM 688 N N . SER A 1 89 ? -21.438 5.918 39.352 1.00 97.75 89 SER A N 1
ATOM 689 C CA . SER A 1 89 ? -22.268 6.188 38.172 1.00 97.75 89 SER A CA 1
ATOM 690 C C . SER A 1 89 ? -21.617 7.225 37.247 1.00 97.75 89 SER A C 1
ATOM 692 O O . SER A 1 89 ? -21.427 6.963 36.057 1.00 97.75 89 SER A O 1
ATOM 694 N N . GLU A 1 90 ? -21.171 8.360 37.799 1.00 97.62 90 GLU A N 1
ATOM 695 C CA . GLU A 1 90 ? -20.482 9.406 37.035 1.00 97.62 90 GLU A CA 1
ATOM 696 C C . GLU A 1 90 ? -19.179 8.895 36.396 1.00 97.62 90 GLU A C 1
ATOM 698 O O . GLU A 1 90 ? -18.888 9.196 35.234 1.00 97.62 90 GLU A O 1
ATOM 703 N N . ALA A 1 91 ? -18.398 8.089 37.123 1.00 98.06 91 ALA A N 1
ATOM 704 C CA . ALA A 1 91 ? -17.173 7.494 36.595 1.00 98.06 91 ALA A CA 1
ATOM 705 C C . ALA A 1 91 ? -17.455 6.562 35.403 1.00 98.06 91 ALA A C 1
ATOM 707 O O . ALA A 1 91 ? -16.776 6.652 34.379 1.00 98.06 91 ALA A O 1
ATOM 708 N N . PHE A 1 92 ? -18.486 5.718 35.488 1.00 98.06 92 PHE A N 1
ATOM 709 C CA . PHE A 1 92 ? -18.882 4.841 34.385 1.00 98.06 92 PHE A CA 1
ATOM 710 C C . PHE A 1 92 ? -19.368 5.613 33.156 1.00 98.06 92 PHE A C 1
ATOM 712 O O . PHE A 1 92 ? -19.021 5.239 32.037 1.00 98.06 92 PHE A O 1
ATOM 719 N N . VAL A 1 93 ? -20.091 6.723 33.335 1.00 97.31 93 VAL A N 1
ATOM 720 C CA . VAL A 1 93 ? -20.468 7.607 32.217 1.00 97.31 93 VAL A CA 1
ATOM 721 C C . VAL A 1 93 ? -19.224 8.196 31.544 1.00 97.31 93 VAL A C 1
ATOM 723 O O . VAL A 1 93 ? -19.104 8.136 30.320 1.00 97.31 93 VAL A O 1
ATOM 726 N N . LYS A 1 94 ? -18.244 8.676 32.322 1.00 98.19 94 LYS A N 1
ATOM 727 C CA . LYS A 1 94 ? -16.970 9.179 31.772 1.00 98.19 94 LYS A CA 1
ATOM 728 C C . LYS A 1 94 ? -16.217 8.104 30.985 1.00 98.19 94 LYS A C 1
ATOM 730 O O . LYS A 1 94 ? -15.703 8.391 29.904 1.00 98.19 94 LYS A O 1
ATOM 735 N N . PHE A 1 95 ? -16.172 6.866 31.483 1.00 98.12 95 PHE A N 1
ATOM 736 C CA . PHE A 1 95 ? -15.570 5.750 30.746 1.00 98.12 95 PHE A CA 1
ATOM 737 C C . PHE A 1 95 ? -16.335 5.422 29.464 1.00 98.12 95 PHE A C 1
ATOM 739 O O . PHE A 1 95 ? -15.710 5.191 28.425 1.00 98.12 95 PHE A O 1
ATOM 746 N N . ALA A 1 96 ? -17.668 5.447 29.507 1.00 98.50 96 ALA A N 1
ATOM 747 C CA . ALA A 1 96 ? -18.502 5.216 28.337 1.00 98.50 96 ALA A CA 1
ATOM 748 C C . ALA A 1 96 ? -18.183 6.212 27.211 1.00 98.50 96 ALA A C 1
ATOM 750 O O . ALA A 1 96 ? -17.932 5.815 26.068 1.00 98.50 96 ALA A O 1
ATOM 751 N N . ASP A 1 97 ? -18.125 7.500 27.551 1.00 98.25 97 ASP A N 1
ATOM 752 C CA . ASP A 1 97 ? -17.829 8.570 26.602 1.00 98.25 97 ASP A CA 1
ATOM 753 C C . ASP A 1 97 ? -16.395 8.498 26.075 1.00 98.25 97 ASP A C 1
ATOM 755 O O . ASP A 1 97 ? -16.174 8.649 24.870 1.00 98.25 97 ASP A O 1
ATOM 759 N N . ALA A 1 98 ? -15.421 8.206 26.941 1.00 98.50 98 ALA A N 1
ATOM 760 C CA . ALA A 1 98 ? -14.034 8.013 26.530 1.00 98.50 98 ALA A CA 1
ATOM 761 C C . ALA A 1 98 ? -13.922 6.903 25.474 1.00 98.50 98 ALA A C 1
ATOM 763 O O . ALA A 1 98 ? -13.353 7.117 24.403 1.00 98.50 98 ALA A O 1
ATOM 764 N N . HIS A 1 99 ? -14.535 5.746 25.720 1.00 98.62 99 HIS A N 1
ATOM 765 C CA . HIS A 1 99 ? -14.509 4.617 24.796 1.00 98.62 99 HIS A CA 1
ATOM 766 C C . HIS A 1 99 ? -15.235 4.889 23.471 1.00 98.62 99 HIS A C 1
ATOM 768 O O . HIS A 1 99 ? -14.720 4.540 22.405 1.00 98.62 99 HIS A O 1
ATOM 774 N N . ARG A 1 100 ? -16.380 5.580 23.502 1.00 98.19 100 ARG A N 1
ATOM 775 C CA . ARG A 1 100 ? -17.069 6.030 22.280 1.00 98.19 100 ARG A CA 1
ATOM 776 C C . ARG A 1 100 ? -16.236 7.033 21.485 1.00 98.19 100 ARG A C 1
ATOM 778 O O . ARG A 1 100 ? -16.256 7.007 20.259 1.00 98.19 100 ARG A O 1
ATOM 785 N N . ASN A 1 101 ? -15.485 7.907 22.152 1.00 98.06 101 ASN A N 1
ATOM 786 C CA . ASN A 1 101 ? -14.583 8.831 21.468 1.00 98.06 101 ASN A CA 1
ATOM 787 C C . ASN A 1 101 ? -13.393 8.105 20.830 1.00 98.06 101 ASN A C 1
ATOM 789 O O . ASN A 1 101 ? -13.029 8.446 19.707 1.00 98.06 101 ASN A O 1
ATOM 793 N N . ILE A 1 102 ? -12.837 7.076 21.480 1.00 97.75 102 ILE A N 1
ATOM 794 C CA . ILE A 1 102 ? -11.791 6.232 20.880 1.00 97.75 102 ILE A CA 1
ATOM 795 C C . ILE A 1 102 ? -12.292 5.588 19.580 1.00 97.75 102 ILE A C 1
ATOM 797 O O . ILE A 1 102 ? -11.576 5.634 18.582 1.00 97.75 102 ILE A O 1
ATOM 801 N N . GLU A 1 103 ? -13.524 5.061 19.541 1.00 97.75 103 GLU A N 1
ATOM 802 C CA . GLU A 1 103 ? -14.105 4.546 18.290 1.00 97.75 103 GLU A CA 1
ATOM 803 C C . GLU A 1 103 ? -14.192 5.631 17.209 1.00 97.75 103 GLU A C 1
ATOM 805 O O . GLU A 1 103 ? -13.725 5.411 16.090 1.00 97.75 103 GLU A O 1
ATOM 810 N N . LYS A 1 104 ? -14.696 6.826 17.536 1.00 97.00 104 LYS A N 1
ATOM 811 C CA . LYS A 1 104 ? -14.802 7.933 16.571 1.00 97.00 104 LYS A CA 1
ATOM 812 C C . LYS A 1 104 ? -13.445 8.327 15.991 1.00 97.00 104 LYS A C 1
ATOM 814 O O . LYS A 1 104 ? -13.326 8.497 14.774 1.00 97.00 104 LYS A O 1
ATOM 819 N N . PHE A 1 105 ? -12.420 8.452 16.838 1.00 96.56 105 PHE A N 1
ATOM 820 C CA . PHE A 1 105 ? -11.047 8.703 16.391 1.00 96.56 105 PHE A CA 1
ATOM 821 C C . PHE A 1 105 ? -10.522 7.552 15.534 1.00 96.56 105 PHE A C 1
ATOM 823 O O . PHE A 1 105 ? -9.884 7.794 14.509 1.00 96.56 105 PHE A O 1
ATOM 830 N N . GLY A 1 106 ? -10.862 6.317 15.902 1.00 95.50 106 GLY A N 1
ATOM 831 C CA . GLY A 1 106 ? -10.569 5.119 15.133 1.00 95.50 106 GLY A CA 1
ATOM 832 C C . GLY A 1 106 ? -11.091 5.198 13.701 1.00 95.50 106 GLY A C 1
ATOM 833 O O . GLY A 1 106 ? -10.334 5.104 12.733 1.00 95.50 106 GLY A O 1
ATOM 834 N N . ILE A 1 107 ? -12.387 5.474 13.554 1.00 95.88 107 ILE A N 1
ATOM 835 C CA . ILE A 1 107 ? -13.042 5.643 12.254 1.00 95.88 107 ILE A CA 1
ATOM 836 C C . ILE A 1 107 ? -12.449 6.817 11.467 1.00 95.88 107 ILE A C 1
ATOM 838 O O . ILE A 1 107 ? -12.293 6.717 10.245 1.00 95.88 107 ILE A O 1
ATOM 842 N N . HIS A 1 108 ? -12.106 7.922 12.135 1.00 96.69 108 HIS A N 1
ATOM 843 C CA . HIS A 1 108 ? -11.457 9.058 11.485 1.00 96.69 108 HIS A CA 1
ATOM 844 C C . HIS A 1 108 ? -10.083 8.676 10.916 1.00 96.69 108 HIS A C 1
ATOM 846 O O . HIS A 1 108 ? -9.841 8.908 9.733 1.00 96.69 108 HIS A O 1
ATOM 852 N N . LEU A 1 109 ? -9.233 8.001 11.698 1.00 96.00 109 LEU A N 1
ATOM 853 C CA . LEU A 1 109 ? -7.928 7.515 11.241 1.00 96.00 109 LEU A CA 1
ATOM 854 C C . LEU A 1 109 ? -8.062 6.635 9.991 1.00 96.00 109 LEU A C 1
ATOM 856 O O . LEU A 1 109 ? -7.338 6.821 9.011 1.00 96.00 109 LEU A O 1
ATOM 860 N N . LEU A 1 110 ? -9.030 5.713 9.989 1.00 96.12 110 LEU A N 1
ATOM 861 C CA . LEU A 1 110 ? -9.303 4.854 8.837 1.00 96.12 110 LEU A CA 1
ATOM 862 C C . LEU A 1 110 ? -9.643 5.653 7.576 1.00 96.12 110 LEU A C 1
ATOM 864 O O . LEU A 1 110 ? -9.165 5.320 6.489 1.00 96.12 110 LEU A O 1
ATOM 868 N N . LYS A 1 111 ? -10.488 6.681 7.704 1.00 96.25 111 LYS A N 1
ATOM 869 C CA . LYS A 1 111 ? -10.871 7.549 6.582 1.00 96.25 111 LYS A CA 1
ATOM 870 C C . LYS A 1 111 ? -9.689 8.367 6.067 1.00 96.25 111 LYS A C 1
ATOM 872 O O . LYS A 1 111 ? -9.618 8.593 4.866 1.00 96.25 111 LYS A O 1
ATOM 877 N N . THR A 1 112 ? -8.763 8.746 6.941 1.00 96.88 112 THR A N 1
ATOM 878 C CA . THR A 1 112 ? -7.558 9.499 6.578 1.00 96.88 112 THR A CA 1
ATOM 879 C C . THR A 1 112 ? -6.533 8.635 5.840 1.00 96.88 112 THR A C 1
ATOM 881 O O . THR A 1 112 ? -5.964 9.081 4.850 1.00 96.88 112 THR A O 1
ATOM 884 N N . ILE A 1 113 ? -6.314 7.385 6.264 1.00 96.56 113 ILE A N 1
ATOM 885 C CA . ILE A 1 113 ? -5.274 6.516 5.676 1.00 96.56 113 ILE A CA 1
ATOM 886 C C . ILE A 1 113 ? -5.737 5.833 4.377 1.00 96.56 113 ILE A C 1
ATOM 888 O O . ILE A 1 113 ? -4.934 5.623 3.467 1.00 96.56 113 ILE A O 1
ATOM 892 N N . LYS A 1 114 ? -7.027 5.488 4.244 1.00 95.00 114 LYS A N 1
ATOM 893 C CA . LYS A 1 114 ? -7.552 4.775 3.059 1.00 95.00 114 LYS A CA 1
ATOM 894 C C . LYS A 1 114 ? -7.226 5.446 1.705 1.00 95.00 114 LYS A C 1
ATOM 896 O O . LYS A 1 114 ? -6.839 4.714 0.790 1.00 95.00 114 LYS A O 1
ATOM 901 N N . PRO A 1 115 ? -7.347 6.779 1.540 1.00 96.88 115 PRO A N 1
ATOM 902 C CA . PRO A 1 115 ? -6.936 7.463 0.315 1.00 96.88 115 PRO A CA 1
ATOM 903 C C . PRO A 1 115 ? -5.450 7.273 -0.001 1.00 96.88 115 PRO A C 1
ATOM 905 O O . PRO A 1 115 ? -5.125 6.887 -1.117 1.00 96.88 115 PRO A O 1
ATOM 908 N N . MET A 1 116 ? -4.565 7.387 0.996 1.00 96.19 116 MET A N 1
ATOM 909 C CA . MET A 1 116 ? -3.119 7.195 0.799 1.00 96.19 116 MET A CA 1
ATOM 910 C C . MET A 1 116 ? -2.795 5.794 0.260 1.00 96.19 116 MET A C 1
ATOM 912 O O . MET A 1 116 ? -1.966 5.638 -0.634 1.00 96.19 116 MET A O 1
ATOM 916 N N . LEU A 1 117 ? -3.488 4.759 0.756 1.00 96.75 117 LEU A N 1
ATOM 917 C CA . LEU A 1 117 ? -3.349 3.399 0.222 1.00 96.75 117 LEU A CA 1
ATOM 918 C C . LEU A 1 117 ? -3.866 3.270 -1.211 1.00 96.75 117 LEU A C 1
ATOM 920 O O . LEU A 1 117 ? -3.348 2.461 -1.978 1.00 96.75 117 LEU A O 1
ATOM 924 N N . THR A 1 118 ? -4.888 4.041 -1.576 1.00 96.44 118 THR A N 1
ATOM 925 C CA . THR A 1 118 ? -5.440 4.058 -2.937 1.00 96.44 118 THR A CA 1
ATOM 926 C C . THR A 1 118 ? -4.462 4.712 -3.912 1.00 96.44 118 THR A C 1
ATOM 928 O O . THR A 1 118 ? -4.241 4.186 -5.008 1.00 96.44 118 THR A O 1
ATOM 931 N N . ASP A 1 119 ? -3.819 5.800 -3.493 1.00 97.56 119 ASP A N 1
ATOM 932 C CA . ASP A 1 119 ? -2.793 6.495 -4.269 1.00 97.56 119 ASP A CA 1
ATOM 933 C C . ASP A 1 119 ? -1.556 5.615 -4.452 1.00 97.56 119 ASP A C 1
ATOM 935 O O . ASP A 1 119 ? -1.093 5.419 -5.577 1.00 97.56 119 ASP A O 1
ATOM 939 N N . LEU A 1 120 ? -1.081 4.975 -3.377 1.00 97.38 120 LEU A N 1
ATOM 940 C CA . LEU A 1 120 ? 0.042 4.040 -3.451 1.00 97.38 120 LEU A CA 1
ATOM 941 C C . LEU A 1 120 ? -0.286 2.831 -4.338 1.00 97.38 120 LEU A C 1
ATOM 943 O O . LEU A 1 120 ? 0.527 2.417 -5.162 1.00 97.38 120 LEU A O 1
ATOM 947 N N . ASN A 1 121 ? -1.507 2.300 -4.246 1.00 97.06 121 ASN A N 1
ATOM 948 C CA . ASN A 1 121 ? -1.963 1.229 -5.126 1.00 97.06 121 ASN A CA 1
ATOM 949 C C . ASN A 1 121 ? -2.015 1.677 -6.596 1.00 97.06 121 ASN A C 1
ATOM 951 O O . ASN A 1 121 ? -1.716 0.885 -7.489 1.00 97.06 121 ASN A O 1
ATOM 955 N N . THR A 1 122 ? -2.378 2.931 -6.863 1.00 98.25 122 THR A N 1
ATOM 956 C CA . THR A 1 122 ? -2.352 3.510 -8.213 1.00 98.25 122 THR A CA 1
ATOM 957 C C . THR A 1 122 ? -0.923 3.651 -8.727 1.00 98.25 122 THR A C 1
ATOM 959 O O . THR A 1 122 ? -0.643 3.251 -9.856 1.00 98.25 122 THR A O 1
ATOM 962 N N . TYR A 1 123 ? -0.005 4.143 -7.899 1.00 97.69 123 TYR A N 1
ATOM 963 C CA . TYR A 1 123 ? 1.414 4.222 -8.234 1.00 97.69 123 TYR A CA 1
ATOM 964 C C . TYR A 1 123 ? 1.984 2.842 -8.599 1.00 97.69 123 TYR A C 1
ATOM 966 O O . TYR A 1 123 ? 2.533 2.663 -9.688 1.00 97.69 123 TYR A O 1
ATOM 974 N N . LEU A 1 124 ? 1.752 1.839 -7.748 1.00 97.94 124 LEU A N 1
ATOM 975 C CA . LEU A 1 124 ? 2.252 0.475 -7.935 1.00 97.94 124 LEU A CA 1
ATOM 976 C C . LEU A 1 124 ? 1.663 -0.232 -9.158 1.00 97.94 124 LEU A C 1
ATOM 978 O O . LEU A 1 124 ? 2.390 -0.891 -9.894 1.00 97.94 124 LEU A O 1
ATOM 982 N N . ASN A 1 125 ? 0.353 -0.114 -9.379 1.00 97.12 125 ASN A N 1
ATOM 983 C CA . ASN A 1 125 ? -0.343 -0.918 -10.390 1.00 97.12 125 ASN A CA 1
ATOM 984 C C . ASN A 1 125 ? -0.598 -0.179 -11.706 1.00 97.12 125 ASN A C 1
ATOM 986 O O . ASN A 1 125 ? -1.070 -0.796 -12.660 1.00 97.12 125 ASN A O 1
ATOM 990 N N . LYS A 1 126 ? -0.319 1.127 -11.775 1.00 97.88 126 LYS A N 1
ATOM 991 C CA . LYS A 1 126 ? -0.464 1.915 -13.006 1.00 97.88 126 LYS A CA 1
ATOM 992 C C . LYS A 1 126 ? 0.835 2.612 -13.390 1.00 97.88 126 LYS A C 1
ATOM 994 O O . LYS A 1 126 ? 1.356 2.338 -14.466 1.00 97.88 126 LYS A O 1
ATOM 999 N N . ALA A 1 127 ? 1.385 3.453 -12.513 1.00 97.94 127 ALA A N 1
ATOM 1000 C CA . ALA A 1 127 ? 2.535 4.291 -12.862 1.00 97.94 127 ALA A CA 1
ATOM 1001 C C . ALA A 1 127 ? 3.822 3.479 -13.107 1.00 97.94 127 ALA A C 1
ATOM 1003 O O . ALA A 1 127 ? 4.511 3.696 -14.105 1.00 97.94 127 ALA A O 1
ATOM 1004 N N . ILE A 1 128 ? 4.134 2.510 -12.238 1.00 97.50 128 ILE A N 1
ATOM 1005 C CA . ILE A 1 128 ? 5.325 1.659 -12.403 1.00 97.50 128 ILE A CA 1
ATOM 1006 C C . ILE A 1 128 ? 5.230 0.775 -13.662 1.00 97.50 128 ILE A C 1
ATOM 1008 O O . ILE A 1 128 ? 6.180 0.775 -14.451 1.00 97.50 128 ILE A O 1
ATOM 1012 N N . PRO A 1 129 ? 4.112 0.066 -13.932 1.00 97.31 129 PRO A N 1
ATOM 1013 C CA . PRO A 1 129 ? 3.952 -0.687 -15.175 1.00 97.31 129 PRO A CA 1
ATOM 1014 C C . PRO A 1 129 ? 4.087 0.162 -16.443 1.00 97.31 129 PRO A C 1
ATOM 1016 O O . PRO A 1 129 ? 4.701 -0.300 -17.406 1.00 97.31 129 PRO A O 1
ATOM 1019 N N . ASP A 1 130 ? 3.551 1.385 -16.445 1.00 97.94 130 ASP A N 1
ATOM 1020 C CA . ASP A 1 130 ? 3.666 2.308 -17.579 1.00 97.94 130 ASP A CA 1
ATOM 1021 C C . ASP A 1 130 ? 5.117 2.770 -17.799 1.00 97.94 130 ASP A C 1
ATOM 1023 O O . ASP A 1 130 ? 5.638 2.729 -18.919 1.00 97.94 130 ASP A O 1
ATOM 1027 N N . THR A 1 131 ? 5.824 3.086 -16.709 1.00 97.00 131 THR A N 1
ATOM 1028 C CA . THR A 1 131 ? 7.256 3.427 -16.736 1.00 97.00 131 THR A CA 1
ATOM 1029 C C . THR A 1 131 ? 8.078 2.275 -17.314 1.00 97.00 131 THR A C 1
ATOM 1031 O O . THR A 1 131 ? 8.877 2.471 -18.232 1.00 97.00 131 THR A O 1
ATOM 1034 N N . ARG A 1 132 ? 7.837 1.046 -16.844 1.00 95.50 132 ARG A N 1
ATOM 1035 C CA . ARG A 1 132 ? 8.501 -0.159 -17.356 1.00 95.50 132 ARG A CA 1
ATOM 1036 C C . ARG A 1 132 ? 8.243 -0.367 -18.845 1.00 95.50 132 ARG A C 1
ATOM 1038 O O . ARG A 1 132 ? 9.168 -0.694 -19.587 1.00 95.50 132 ARG A O 1
ATOM 1045 N N . LEU A 1 133 ? 7.001 -0.181 -19.294 1.00 95.31 133 LEU A N 1
ATOM 1046 C CA . LEU A 1 133 ? 6.650 -0.297 -20.708 1.00 95.31 133 LEU A CA 1
ATOM 1047 C C . LEU A 1 133 ? 7.398 0.740 -21.554 1.00 95.31 133 LEU A C 1
ATOM 1049 O O . LEU A 1 133 ? 7.899 0.410 -22.629 1.00 95.31 133 LEU A O 1
ATOM 1053 N N . THR A 1 134 ? 7.493 1.973 -21.067 1.00 96.19 134 THR A N 1
ATOM 1054 C CA . THR A 1 134 ? 8.209 3.057 -21.745 1.00 96.19 134 THR A CA 1
ATOM 1055 C C . THR A 1 134 ? 9.703 2.763 -21.854 1.00 96.19 134 THR A C 1
ATOM 1057 O O . THR A 1 134 ? 10.263 2.861 -22.945 1.00 96.19 134 THR A O 1
ATOM 1060 N N . ILE A 1 135 ? 10.339 2.309 -20.770 1.00 91.75 135 ILE A N 1
ATOM 1061 C CA . ILE A 1 135 ? 11.759 1.928 -20.788 1.00 91.75 135 ILE A CA 1
ATOM 1062 C C . ILE A 1 135 ? 11.994 0.746 -21.732 1.00 91.75 135 ILE A C 1
ATOM 1064 O O . ILE A 1 135 ? 12.950 0.763 -22.501 1.00 91.75 135 ILE A O 1
ATOM 1068 N N . LYS A 1 136 ? 11.096 -0.245 -21.755 1.00 88.25 136 LYS A N 1
ATOM 1069 C CA . LYS A 1 136 ? 11.187 -1.361 -22.704 1.00 88.25 136 LYS A CA 1
ATOM 1070 C C . LYS A 1 136 ? 11.180 -0.879 -24.159 1.00 88.25 136 LYS A C 1
ATOM 1072 O O . LYS A 1 136 ? 12.055 -1.264 -24.925 1.00 88.25 136 LYS A O 1
ATOM 1077 N N . LYS A 1 137 ? 10.248 0.012 -24.517 1.00 91.50 137 LYS A N 1
ATOM 1078 C CA . LYS A 1 137 ? 10.195 0.617 -25.860 1.00 91.50 137 LYS A CA 1
ATOM 1079 C C . LYS A 1 137 ? 11.479 1.380 -26.190 1.00 91.50 13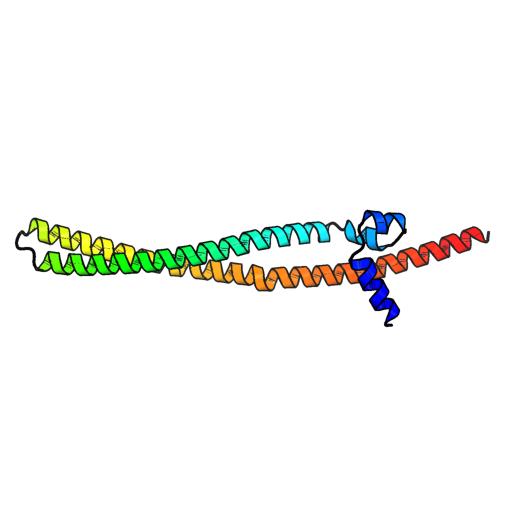7 LYS A C 1
ATOM 1081 O O . LYS A 1 137 ? 11.983 1.268 -27.302 1.00 91.50 137 LYS A O 1
ATOM 1086 N N . TYR A 1 138 ? 12.017 2.134 -25.231 1.00 91.44 138 TYR A N 1
ATOM 1087 C CA . TYR A 1 138 ? 13.293 2.831 -25.397 1.00 91.44 138 TYR A CA 1
ATOM 1088 C C . TYR A 1 138 ? 14.441 1.856 -25.695 1.00 91.44 138 TYR A C 1
ATOM 1090 O O . TYR A 1 138 ? 15.213 2.102 -26.617 1.00 91.44 138 TYR A O 1
ATOM 1098 N N . LEU A 1 139 ? 14.536 0.739 -24.969 1.00 85.25 139 LEU A N 1
ATOM 1099 C CA . LEU A 1 139 ? 15.589 -0.258 -25.183 1.00 85.25 139 LEU A CA 1
ATOM 1100 C C . LEU A 1 139 ? 15.480 -0.933 -26.552 1.00 85.25 139 LEU A C 1
ATOM 1102 O O . LEU A 1 139 ? 16.507 -1.147 -27.195 1.00 85.25 139 LEU A O 1
ATOM 1106 N N . ASP A 1 140 ? 14.258 -1.212 -27.014 1.00 84.31 140 ASP A N 1
ATOM 1107 C CA . ASP A 1 140 ? 14.012 -1.775 -28.345 1.00 84.31 140 ASP A CA 1
ATOM 1108 C C . ASP A 1 140 ? 14.508 -0.817 -29.447 1.00 84.31 140 ASP A C 1
ATOM 1110 O O . ASP A 1 140 ? 15.254 -1.222 -30.341 1.00 84.31 140 ASP A O 1
ATOM 1114 N N . VAL A 1 141 ? 14.170 0.474 -29.347 1.00 89.81 141 VAL A N 1
ATOM 1115 C CA . VAL A 1 141 ? 14.613 1.500 -30.309 1.00 89.81 141 VAL A CA 1
ATOM 1116 C C . VAL A 1 141 ? 16.121 1.748 -30.212 1.00 89.81 141 VAL A C 1
ATOM 1118 O O . VAL A 1 141 ? 16.796 1.869 -31.234 1.00 89.81 141 VAL A O 1
ATOM 1121 N N . LYS A 1 142 ? 16.687 1.775 -28.999 1.00 84.62 142 LYS A N 1
ATOM 1122 C CA . LYS A 1 142 ? 18.134 1.915 -28.787 1.00 84.62 142 LYS A CA 1
ATOM 1123 C C . LYS A 1 142 ? 18.899 0.762 -29.430 1.00 84.62 142 LYS A C 1
ATOM 1125 O O . LYS A 1 142 ? 19.945 0.989 -30.035 1.00 84.62 142 LYS A O 1
ATOM 1130 N N . PHE A 1 143 ? 18.397 -0.466 -29.305 1.00 82.31 143 PHE A N 1
ATOM 1131 C CA . PHE A 1 143 ? 19.000 -1.625 -29.955 1.00 82.31 143 PHE A CA 1
ATOM 1132 C C . PHE A 1 143 ? 19.037 -1.461 -31.473 1.00 82.31 143 PHE A C 1
ATOM 1134 O O . PHE A 1 143 ? 20.074 -1.699 -32.091 1.00 82.31 143 PHE A O 1
ATOM 1141 N N . GLU A 1 144 ? 17.918 -1.037 -32.063 1.00 84.44 144 GLU A N 1
ATOM 1142 C CA . GLU A 1 144 ? 17.822 -0.806 -33.501 1.00 84.44 144 GLU A CA 1
ATOM 1143 C C . GLU A 1 144 ? 18.818 0.270 -33.952 1.00 84.44 144 GLU A C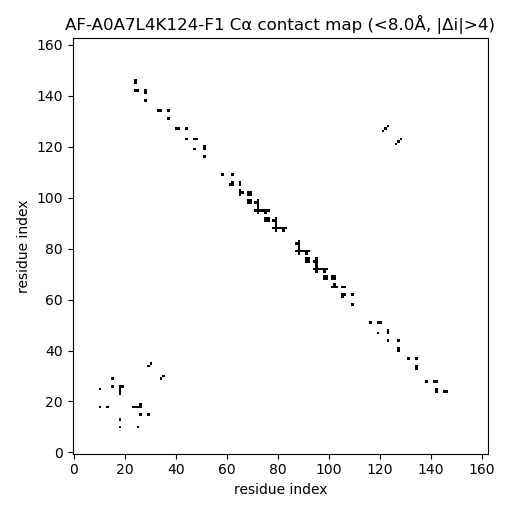 1
ATOM 1145 O O . GLU A 1 144 ? 19.610 0.033 -34.864 1.00 84.44 144 GLU A O 1
ATOM 1150 N N . TYR A 1 145 ? 18.869 1.400 -33.244 1.00 85.94 145 TYR A N 1
ATOM 1151 C CA . TYR A 1 145 ? 19.835 2.468 -33.493 1.00 85.94 145 TYR A CA 1
ATOM 1152 C C . TYR A 1 145 ? 21.288 1.971 -33.457 1.00 85.94 145 TYR A C 1
ATOM 1154 O O . TYR A 1 145 ? 22.039 2.180 -34.408 1.00 85.94 145 TYR A O 1
ATOM 1162 N N . LEU A 1 146 ? 21.674 1.250 -32.399 1.00 82.25 146 LEU A N 1
ATOM 1163 C CA . LEU A 1 146 ? 23.028 0.705 -32.266 1.00 82.25 146 LEU A CA 1
ATOM 1164 C C . LEU A 1 146 ? 23.365 -0.290 -33.383 1.00 82.25 146 LEU A C 1
ATOM 1166 O O . LEU A 1 146 ? 24.516 -0.357 -33.810 1.00 82.25 146 LEU A O 1
ATOM 1170 N N . SER A 1 147 ? 22.377 -1.040 -33.881 1.00 80.50 147 SER A N 1
ATOM 1171 C CA . SER A 1 147 ? 22.578 -1.941 -35.017 1.00 80.50 147 SER A CA 1
ATOM 1172 C C . SER A 1 147 ? 22.888 -1.188 -36.316 1.00 80.50 147 SER A C 1
ATOM 1174 O O . SER A 1 147 ? 23.759 -1.625 -37.066 1.00 80.50 147 SER A O 1
ATOM 1176 N N . TYR A 1 148 ? 22.261 -0.026 -36.546 1.00 85.75 148 TYR A N 1
ATOM 1177 C CA . TYR A 1 148 ? 22.599 0.839 -37.680 1.00 85.75 148 TYR A CA 1
ATOM 1178 C C . TYR A 1 148 ? 23.998 1.448 -37.529 1.00 85.75 148 TYR A C 1
ATOM 1180 O O . TYR A 1 148 ? 24.761 1.428 -38.491 1.00 85.75 148 TYR A O 1
ATOM 1188 N N . CYS A 1 149 ? 24.375 1.922 -36.334 1.00 84.88 149 CYS A N 1
ATOM 1189 C CA . CYS A 1 149 ? 25.724 2.451 -36.086 1.00 84.88 149 CYS A CA 1
ATOM 1190 C C . CYS 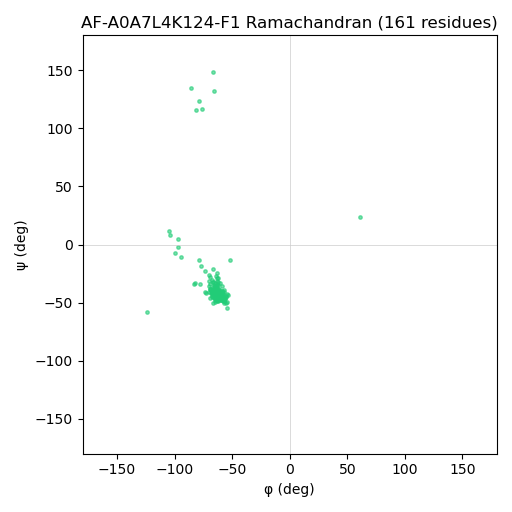A 1 149 ? 26.820 1.420 -36.377 1.00 84.88 149 CYS A C 1
ATOM 1192 O O . CYS A 1 149 ? 27.838 1.755 -36.976 1.00 84.88 149 CYS A O 1
ATOM 1194 N N . LEU A 1 150 ? 26.609 0.165 -35.969 1.00 81.69 150 LEU A N 1
ATOM 1195 C CA . LEU A 1 150 ? 27.547 -0.916 -36.265 1.00 81.69 150 LEU A CA 1
ATOM 1196 C C . LEU A 1 150 ? 27.629 -1.193 -37.762 1.00 81.69 150 LEU A C 1
ATOM 1198 O O . LEU A 1 150 ? 28.731 -1.341 -38.274 1.00 81.69 150 LEU A O 1
ATOM 1202 N N . LYS A 1 151 ? 26.492 -1.197 -38.470 1.00 84.38 151 LYS A N 1
ATOM 1203 C CA . LYS A 1 151 ? 26.499 -1.451 -39.911 1.00 84.38 151 LYS A CA 1
ATOM 1204 C C . LYS A 1 151 ? 27.258 -0.379 -40.694 1.00 84.38 151 LYS A C 1
ATOM 1206 O O . LYS A 1 151 ? 27.953 -0.718 -41.643 1.00 84.38 151 LYS A O 1
ATOM 1211 N N . VAL A 1 152 ? 27.128 0.888 -40.296 1.00 87.12 152 VAL A N 1
ATOM 1212 C CA . VAL A 1 152 ? 27.900 1.993 -40.887 1.00 87.12 152 VAL A CA 1
ATOM 1213 C C . VAL A 1 152 ? 29.391 1.784 -40.643 1.00 87.12 152 VAL A C 1
ATOM 1215 O O . VAL A 1 152 ? 30.164 1.813 -41.589 1.00 87.12 152 VAL A O 1
ATOM 1218 N N . LYS A 1 153 ? 29.781 1.467 -39.405 1.00 83.00 153 LYS A N 1
ATOM 1219 C CA . LYS A 1 153 ? 31.183 1.206 -39.076 1.00 83.00 153 LYS A CA 1
ATOM 1220 C C . LYS A 1 153 ? 31.773 0.034 -39.872 1.00 83.00 153 LYS A C 1
ATOM 1222 O O . LYS A 1 153 ? 32.890 0.137 -40.351 1.00 83.00 153 LYS A O 1
ATOM 1227 N N . GLU A 1 154 ? 31.022 -1.057 -40.030 1.00 83.81 154 GLU A N 1
ATOM 1228 C CA . GLU A 1 154 ? 31.440 -2.196 -40.860 1.00 83.81 154 GLU A CA 1
ATOM 1229 C C . GLU A 1 154 ? 31.689 -1.779 -42.317 1.00 83.81 154 GLU A C 1
ATOM 1231 O O . GLU A 1 154 ? 32.653 -2.235 -42.919 1.00 83.81 154 GLU A O 1
ATOM 1236 N N . MET A 1 155 ? 30.840 -0.909 -42.878 1.00 85.06 155 MET A N 1
ATOM 1237 C CA . MET A 1 155 ? 31.017 -0.401 -44.243 1.00 85.06 155 MET A CA 1
ATOM 1238 C C . MET A 1 155 ? 32.255 0.494 -44.367 1.00 85.06 155 MET A C 1
ATOM 1240 O O . MET A 1 155 ? 33.000 0.348 -45.333 1.00 85.06 155 MET A O 1
ATOM 1244 N N . ASP A 1 156 ? 32.494 1.370 -43.388 1.00 85.38 156 ASP A N 1
ATOM 1245 C CA . ASP A 1 156 ? 33.687 2.222 -43.358 1.00 85.38 156 ASP A CA 1
ATOM 1246 C C . ASP A 1 156 ? 34.966 1.361 -43.260 1.00 85.38 156 ASP A C 1
ATOM 1248 O O . ASP A 1 156 ? 35.916 1.560 -44.015 1.00 85.38 156 ASP A O 1
ATOM 1252 N N . ASP A 1 157 ? 34.984 0.358 -42.373 1.00 84.38 157 ASP A N 1
ATOM 1253 C CA . ASP A 1 157 ? 36.127 -0.547 -42.178 1.00 84.38 157 ASP A CA 1
ATOM 1254 C C . ASP A 1 157 ? 36.415 -1.400 -43.442 1.00 84.38 157 ASP A C 1
ATOM 1256 O O . ASP A 1 157 ? 37.579 -1.649 -43.780 1.00 84.38 157 ASP A O 1
ATOM 1260 N N . GLU A 1 158 ? 35.373 -1.831 -44.168 1.00 81.19 158 GLU A N 1
ATOM 1261 C CA . GLU A 1 158 ? 35.490 -2.522 -45.465 1.00 81.19 158 GLU A CA 1
ATOM 1262 C C . GLU A 1 158 ? 36.116 -1.614 -46.539 1.00 81.19 158 GLU A C 1
ATOM 1264 O O . GLU A 1 158 ? 37.001 -2.061 -47.271 1.00 81.19 158 GLU A O 1
ATOM 1269 N N . GLU A 1 159 ? 35.720 -0.339 -46.607 1.00 76.25 159 GLU A N 1
ATOM 1270 C CA . GLU A 1 159 ? 36.266 0.634 -47.563 1.00 76.25 159 GLU A CA 1
ATOM 1271 C C . GLU A 1 159 ? 37.752 0.925 -47.296 1.00 76.25 159 GLU A C 1
ATOM 1273 O O . GLU A 1 159 ? 38.560 0.904 -48.227 1.00 76.25 159 GLU A O 1
ATOM 1278 N N . TYR A 1 160 ? 38.146 1.085 -46.027 1.00 66.56 160 TYR A N 1
ATOM 1279 C CA . TYR A 1 160 ? 39.553 1.242 -45.629 1.00 66.56 160 TYR A CA 1
ATOM 1280 C C . TYR A 1 160 ? 40.422 0.021 -45.946 1.00 66.56 160 TYR A C 1
ATOM 1282 O O . TYR A 1 160 ? 41.620 0.168 -46.165 1.00 66.56 160 TYR A O 1
ATOM 1290 N N . SER A 1 161 ? 39.841 -1.179 -45.969 1.00 64.50 161 SER A N 1
ATOM 1291 C CA . SER A 1 161 ? 40.563 -2.422 -46.272 1.00 64.50 161 SER A CA 1
ATOM 1292 C C . SER A 1 161 ? 40.803 -2.628 -47.775 1.00 64.50 161 SER A C 1
ATOM 1294 O O . SER A 1 161 ? 41.576 -3.507 -48.162 1.00 64.50 161 SER A O 1
ATOM 1296 N N . CYS A 1 162 ? 40.125 -1.853 -48.627 1.00 58.38 162 CYS A N 1
ATOM 1297 C CA . CYS A 1 162 ? 40.253 -1.894 -50.085 1.00 58.38 162 CYS A CA 1
ATOM 1298 C C . CYS A 1 162 ? 41.209 -0.831 -50.661 1.00 58.38 162 CYS A C 1
ATOM 1300 O O . CYS A 1 162 ? 41.417 -0.823 -51.878 1.00 58.38 162 CYS A O 1
ATOM 1302 N N . ILE A 1 163 ? 41.781 0.034 -49.817 1.00 53.38 163 ILE A N 1
ATOM 1303 C CA . ILE A 1 163 ? 42.774 1.070 -50.161 1.00 53.38 163 ILE A CA 1
ATOM 1304 C C . ILE A 1 163 ? 44.155 0.627 -49.669 1.00 53.38 163 ILE A C 1
ATOM 1306 O O . ILE A 1 163 ? 45.129 0.808 -50.435 1.00 53.38 163 ILE A O 1
#

Secondary structure (DSSP, 8-state):
-HHHHHHHHHHHT--HHHHHHTT-TTHHHHT-HHHHHHHHHHHHHHHHHHHHHHHHHHHHHHHHHHHHHHHHHHHHHHHHHH-SSHHHHHHHHHHHHHHHHHHHHHHHHHHHHHHHHHHHHHIIIIIHHHHHHHHHHHHHHHHHHHHHHHHHHHHHHHHHTT-

Radius of gyration: 31.92 Å; Cα contacts (8 Å, |Δi|>4): 85; chains: 1; bounding box: 71×27×94 Å

pLDDT: mean 86.04, std 16.67, range [48.19, 98.62]

Nearest PDB structures (foldseek):
  7o3y-assembly1_E  TM=5.494E-01  e=6.126E-01  Synechocystis sp. PCC 6803 substr. Kazusa
  7o3x-assembly1_D  TM=5.193E-01  e=6.478E-01  Synechocystis sp. PCC 6803 substr. Kazusa
  7o40-assembly1_A  TM=4.924E-01  e=1.497E+00  Synechocystis sp. PCC 6803 substr. Kazusa
  3na7-assembly1_A  TM=5.517E-01  e=2.768E+00  Helicobacter pylori NCTC 11638
  7o40-assembly1_F  TM=5.362E-01  e=1.980E+00  Synechocystis sp. PCC 6803 substr. Kazusa